Protein AF-A0A9P6LQU2-F1 (afdb_monomer)

Radius of gyration: 30.02 Å; Cα contacts (8 Å, |Δi|>4): 38; chains: 1; bounding box: 53×44×76 Å

Sequence (76 aa):
MNQIVVLKDGEVEEIGGYSEVMATKGGIYRLIKEYAIQERAKSKLEINVETKVNKVHNQEEDAGVSASNSGTLTPE

Structure (mmCIF, N/CA/C/O backbone):
data_AF-A0A9P6LQU2-F1
#
_entry.id   AF-A0A9P6LQU2-F1
#
loop_
_atom_site.group_PDB
_atom_site.id
_atom_site.type_symbol
_atom_site.label_atom_id
_atom_site.label_alt_id
_atom_site.label_comp_id
_atom_site.label_asym_id
_atom_site.label_entity_id
_atom_site.label_seq_id
_atom_site.pdbx_PDB_ins_code
_atom_site.Cartn_x
_atom_site.Cartn_y
_atom_site.Cartn_z
_atom_site.occupancy
_atom_site.B_iso_or_equiv
_atom_site.auth_seq_id
_atom_site.auth_comp_id
_atom_site.auth_asym_id
_atom_site.auth_atom_id
_atom_site.pdbx_PDB_model_num
ATOM 1 N N . MET A 1 1 ? 18.319 -8.764 -1.123 1.00 76.06 1 MET A N 1
ATOM 2 C CA . MET 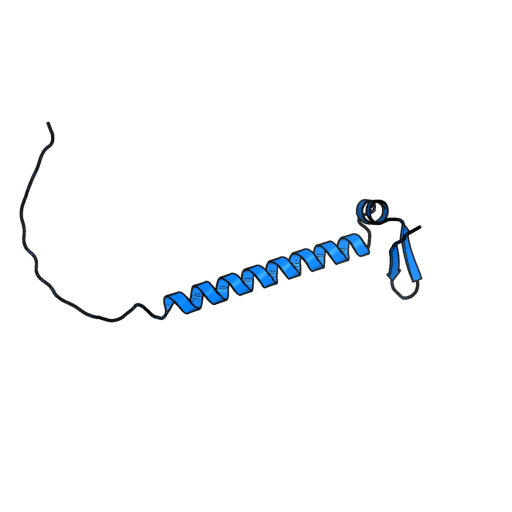A 1 1 ? 17.693 -7.431 -1.251 1.00 76.06 1 MET A CA 1
ATOM 3 C C . MET A 1 1 ? 16.194 -7.646 -1.120 1.00 76.06 1 MET A C 1
ATOM 5 O O . MET A 1 1 ? 15.687 -8.518 -1.813 1.00 76.06 1 MET A O 1
ATOM 9 N N . ASN A 1 2 ? 15.526 -6.958 -0.191 1.00 94.62 2 ASN A N 1
ATOM 10 C CA . ASN A 1 2 ? 14.110 -7.194 0.123 1.00 94.62 2 ASN A CA 1
ATOM 11 C C . ASN A 1 2 ? 13.258 -6.116 -0.544 1.00 94.62 2 ASN A C 1
ATOM 13 O O . ASN A 1 2 ? 13.626 -4.944 -0.491 1.00 94.62 2 ASN A O 1
ATOM 17 N N . GLN A 1 3 ? 12.153 -6.513 -1.169 1.00 95.38 3 GLN A N 1
ATOM 18 C CA . GLN A 1 3 ? 11.306 -5.625 -1.962 1.00 95.38 3 GLN A CA 1
ATOM 19 C C . GLN A 1 3 ? 9.836 -5.944 -1.705 1.00 95.38 3 GLN A C 1
ATOM 21 O O . GLN A 1 3 ? 9.484 -7.090 -1.425 1.00 95.38 3 GLN A O 1
ATOM 26 N N . ILE A 1 4 ? 8.994 -4.925 -1.810 1.00 94.56 4 ILE A N 1
ATOM 27 C CA . ILE A 1 4 ? 7.540 -5.032 -1.814 1.00 94.56 4 ILE A CA 1
ATOM 28 C C . ILE A 1 4 ? 7.087 -4.905 -3.264 1.00 94.56 4 ILE A C 1
ATOM 30 O O . ILE A 1 4 ? 7.536 -4.007 -3.974 1.00 94.56 4 ILE A O 1
ATOM 34 N N . VAL A 1 5 ? 6.201 -5.805 -3.686 1.00 95.31 5 VAL A N 1
ATOM 35 C CA . VAL A 1 5 ? 5.545 -5.768 -4.995 1.00 95.31 5 VAL A CA 1
ATOM 36 C C . VAL A 1 5 ? 4.048 -5.641 -4.750 1.00 95.31 5 VAL A C 1
ATOM 38 O O . VAL A 1 5 ? 3.453 -6.496 -4.094 1.00 95.31 5 VAL A O 1
ATOM 41 N N . VAL A 1 6 ? 3.455 -4.560 -5.245 1.00 94.44 6 VAL A N 1
ATOM 42 C CA . VAL A 1 6 ? 2.020 -4.289 -5.147 1.00 94.44 6 VAL A CA 1
ATOM 43 C C . VAL A 1 6 ? 1.381 -4.673 -6.469 1.00 94.44 6 VAL A C 1
ATOM 45 O O . VAL A 1 6 ? 1.775 -4.174 -7.523 1.00 94.44 6 V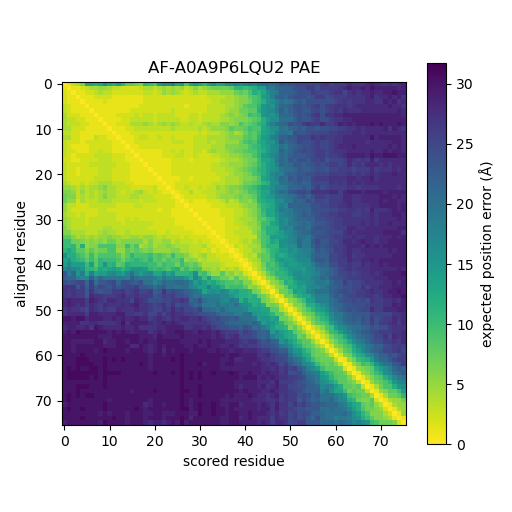AL A O 1
ATOM 48 N N . LEU A 1 7 ? 0.403 -5.572 -6.398 1.00 95.44 7 LEU A N 1
ATOM 49 C CA . LEU A 1 7 ? -0.382 -6.001 -7.545 1.00 95.44 7 LEU A CA 1
ATOM 50 C C . LEU A 1 7 ? -1.782 -5.405 -7.465 1.00 95.44 7 LEU A C 1
ATOM 52 O O . LEU A 1 7 ? -2.405 -5.424 -6.400 1.00 95.44 7 LEU A O 1
ATOM 56 N N . LYS A 1 8 ? -2.291 -4.959 -8.607 1.00 93.00 8 LYS A N 1
ATOM 57 C CA . LYS A 1 8 ? -3.666 -4.509 -8.771 1.00 93.00 8 LYS A CA 1
ATOM 58 C C . LYS A 1 8 ? -4.189 -4.991 -10.111 1.00 93.00 8 LYS A C 1
ATOM 60 O O . LYS A 1 8 ? -3.527 -4.834 -11.128 1.00 93.00 8 LYS A O 1
ATOM 65 N N . ASP A 1 9 ? -5.351 -5.636 -10.084 1.00 95.88 9 ASP A N 1
ATOM 66 C CA . ASP A 1 9 ? -6.004 -6.185 -11.278 1.00 95.88 9 ASP A CA 1
ATOM 67 C C . ASP A 1 9 ? -5.106 -7.139 -12.095 1.00 95.88 9 ASP A C 1
ATOM 69 O O . ASP A 1 9 ? -5.212 -7.248 -13.311 1.00 95.88 9 ASP A O 1
ATOM 73 N N . GLY A 1 10 ? -4.217 -7.864 -11.405 1.00 95.75 10 GLY A N 1
ATOM 74 C CA . GLY A 1 10 ? -3.269 -8.796 -12.024 1.00 95.75 10 GLY A CA 1
ATOM 75 C C . GLY A 1 10 ? -2.012 -8.138 -12.601 1.00 95.75 10 GLY A C 1
ATOM 76 O O . GLY A 1 10 ? -1.130 -8.850 -13.076 1.00 95.75 10 GLY A O 1
ATOM 77 N N . GLU A 1 11 ? -1.894 -6.815 -12.513 1.00 96.62 11 GLU A N 1
ATOM 78 C CA . GLU A 1 11 ? -0.745 -6.049 -12.989 1.00 96.62 11 GLU A CA 1
ATOM 79 C C . GLU A 1 11 ? 0.095 -5.509 -11.828 1.00 96.62 11 GLU A C 1
ATOM 81 O O . GLU A 1 11 ? -0.384 -5.326 -10.708 1.00 96.62 11 GLU A O 1
ATOM 86 N N . VAL A 1 12 ? 1.378 -5.261 -12.095 1.00 95.38 12 VAL A N 1
ATOM 87 C CA . VAL A 1 12 ? 2.283 -4.627 -11.131 1.00 95.38 12 VAL A CA 1
ATOM 88 C C . VAL A 1 12 ? 2.000 -3.129 -11.092 1.00 95.38 12 VAL A C 1
ATOM 90 O O . VAL A 1 12 ? 2.241 -2.428 -12.071 1.00 95.38 12 VAL A O 1
ATOM 93 N N . GLU A 1 13 ? 1.538 -2.640 -9.943 1.00 94.75 13 GLU A N 1
ATOM 94 C CA . GLU A 1 13 ? 1.259 -1.218 -9.710 1.00 94.75 13 GLU A CA 1
ATOM 95 C C . GLU A 1 13 ? 2.473 -0.504 -9.089 1.00 94.75 13 GLU A C 1
ATOM 97 O O . GLU A 1 13 ? 2.821 0.598 -9.508 1.00 94.75 13 GLU A O 1
ATOM 102 N N . GLU A 1 14 ? 3.155 -1.131 -8.118 1.00 95.12 14 GLU A N 1
ATOM 103 C CA . GLU A 1 14 ? 4.318 -0.550 -7.425 1.00 95.12 14 GLU A CA 1
ATOM 104 C C . GLU A 1 14 ? 5.378 -1.616 -7.099 1.00 95.12 14 GLU A C 1
ATOM 106 O O . GLU A 1 14 ? 5.051 -2.733 -6.695 1.00 95.12 14 GLU A O 1
ATOM 111 N N . ILE A 1 15 ? 6.661 -1.259 -7.219 1.00 95.38 15 ILE A N 1
ATOM 112 C CA . ILE A 1 15 ? 7.798 -2.059 -6.740 1.00 95.38 15 ILE A CA 1
ATOM 113 C C . ILE A 1 15 ? 8.747 -1.135 -5.984 1.00 95.38 15 ILE A C 1
ATOM 115 O O . ILE A 1 15 ? 9.108 -0.075 -6.492 1.00 95.38 15 ILE A O 1
ATOM 119 N N . GLY A 1 16 ? 9.193 -1.550 -4.801 1.00 95.31 16 GLY A N 1
ATOM 120 C CA . GLY A 1 16 ? 10.257 -0.845 -4.090 1.00 95.31 16 GLY A CA 1
ATOM 121 C C . GLY A 1 16 ? 10.472 -1.328 -2.665 1.00 95.31 16 GLY A C 1
ATOM 122 O O . GLY A 1 16 ? 9.841 -2.276 -2.190 1.00 95.31 16 GLY A O 1
ATOM 123 N N . GLY A 1 17 ? 11.382 -0.666 -1.960 1.00 95.88 17 GLY A N 1
ATOM 124 C CA . GLY A 1 17 ? 11.538 -0.841 -0.521 1.00 95.88 17 GLY A CA 1
ATOM 125 C C . GLY A 1 17 ? 10.347 -0.268 0.253 1.00 95.88 17 GLY A C 1
ATOM 126 O O . GLY A 1 17 ? 9.614 0.588 -0.239 1.00 95.88 17 GLY A O 1
ATOM 127 N N . TYR A 1 18 ? 10.178 -0.688 1.510 1.00 93.12 18 TYR A N 1
ATOM 128 C CA . TYR A 1 18 ? 9.082 -0.207 2.362 1.00 93.12 18 TYR A CA 1
ATOM 129 C C . TYR A 1 18 ? 9.017 1.324 2.441 1.00 93.12 18 TYR A C 1
ATOM 131 O O . TYR A 1 18 ? 7.964 1.908 2.207 1.00 93.12 18 TYR A O 1
ATOM 139 N N . SER A 1 19 ? 10.140 1.988 2.727 1.00 93.81 19 SER A N 1
ATOM 140 C CA . SER A 1 19 ? 10.176 3.450 2.855 1.00 93.81 19 SER A CA 1
ATOM 141 C C . SER A 1 19 ? 9.802 4.169 1.558 1.00 93.81 19 SER A C 1
ATOM 143 O O . SER A 1 19 ? 9.126 5.192 1.605 1.00 93.81 19 SER A O 1
ATOM 145 N N . GLU A 1 20 ? 10.217 3.628 0.412 1.00 93.81 20 GLU A N 1
ATOM 146 C CA . GLU A 1 20 ? 9.933 4.195 -0.911 1.00 93.81 20 GLU A CA 1
ATOM 147 C C . GLU A 1 20 ? 8.439 4.093 -1.212 1.00 93.81 20 GLU A C 1
ATOM 149 O O . GLU A 1 20 ? 7.777 5.095 -1.471 1.00 93.81 20 GLU A O 1
ATOM 154 N N . VAL A 1 21 ? 7.892 2.891 -1.060 1.00 93.31 21 VAL A N 1
ATOM 155 C CA . VAL A 1 21 ? 6.490 2.567 -1.319 1.00 93.31 21 VAL A CA 1
ATOM 156 C C . VAL A 1 21 ? 5.533 3.264 -0.330 1.00 93.31 21 VAL A C 1
ATOM 158 O O . VAL A 1 21 ? 4.403 3.602 -0.670 1.00 93.31 21 VAL A O 1
ATOM 161 N N . MET A 1 22 ? 5.970 3.566 0.897 1.00 93.38 22 MET A N 1
ATOM 162 C CA . MET A 1 22 ? 5.185 4.404 1.819 1.00 93.38 22 MET A CA 1
ATOM 163 C C . MET A 1 22 ? 5.214 5.889 1.451 1.00 93.38 22 MET A C 1
ATOM 165 O O . MET A 1 22 ? 4.249 6.609 1.725 1.00 93.38 22 MET A O 1
ATOM 169 N N . ALA A 1 23 ? 6.305 6.367 0.850 1.00 92.44 23 ALA A N 1
ATOM 170 C CA . ALA A 1 23 ? 6.456 7.768 0.474 1.00 92.44 23 ALA A CA 1
ATOM 171 C C . ALA A 1 23 ? 5.588 8.148 -0.737 1.00 92.44 23 ALA A C 1
ATOM 173 O O . ALA A 1 23 ? 5.091 9.275 -0.788 1.00 92.44 23 ALA A O 1
ATOM 174 N N . THR A 1 24 ? 5.351 7.215 -1.669 1.00 91.81 24 THR A N 1
ATOM 175 C CA . THR A 1 24 ? 4.513 7.435 -2.866 1.00 91.81 24 THR A CA 1
ATOM 176 C C . THR A 1 24 ? 3.049 7.726 -2.534 1.00 91.81 24 THR A C 1
ATOM 178 O O . THR A 1 24 ? 2.339 8.319 -3.346 1.00 91.81 24 THR A O 1
ATOM 181 N N . LYS A 1 25 ? 2.579 7.333 -1.339 1.00 90.38 25 LYS A N 1
ATOM 182 C CA . LYS A 1 25 ? 1.159 7.374 -0.939 1.00 90.38 25 LYS A CA 1
ATOM 183 C C . LYS A 1 25 ? 0.235 6.646 -1.936 1.00 90.38 25 LYS A C 1
ATOM 185 O O . LYS A 1 25 ? -0.924 7.044 -2.119 1.00 90.38 25 L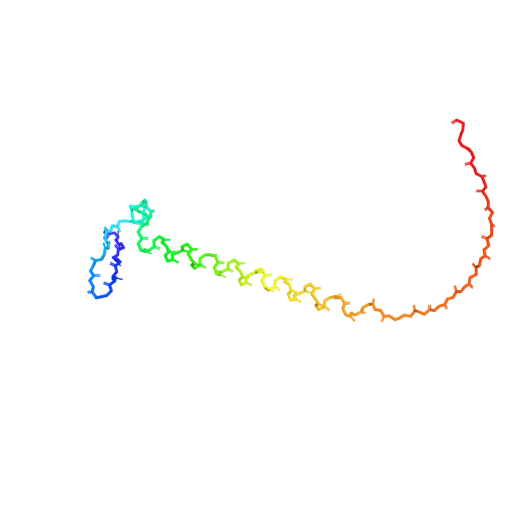YS A O 1
ATOM 190 N N . GLY A 1 26 ? 0.763 5.593 -2.561 1.00 90.50 26 GLY A N 1
ATOM 191 C CA . GLY A 1 26 ? 0.080 4.745 -3.533 1.00 90.50 26 GLY A CA 1
ATOM 192 C C . GLY A 1 26 ? -0.913 3.748 -2.921 1.00 90.50 26 GLY A C 1
ATOM 193 O O . GLY A 1 26 ? -1.448 3.962 -1.826 1.00 90.50 26 GLY A O 1
ATOM 194 N N . GLY A 1 27 ? -1.203 2.669 -3.647 1.00 89.31 27 GLY A N 1
ATOM 195 C CA . GLY A 1 27 ? -2.243 1.689 -3.329 1.00 89.31 27 GLY A CA 1
ATOM 196 C C . GLY A 1 27 ? -2.028 1.011 -1.977 1.00 89.31 27 GLY A C 1
ATOM 197 O O . GLY A 1 27 ? -2.925 0.990 -1.132 1.00 89.31 27 GLY A O 1
ATOM 198 N N . ILE A 1 28 ? -0.810 0.546 -1.710 1.00 92.50 28 ILE A N 1
ATOM 199 C CA . ILE A 1 28 ? -0.483 -0.137 -0.450 1.00 92.50 28 ILE A CA 1
ATOM 200 C C . ILE A 1 28 ? -0.462 0.803 0.761 1.00 92.50 28 ILE A C 1
ATOM 202 O O . ILE A 1 28 ? -0.893 0.414 1.846 1.00 92.50 28 ILE A O 1
ATOM 206 N N . TYR A 1 29 ? -0.042 2.062 0.588 1.00 93.88 29 TYR A N 1
ATOM 207 C CA . TYR A 1 29 ? -0.141 3.071 1.647 1.00 93.88 29 TYR A CA 1
ATOM 208 C C . TYR A 1 29 ? -1.603 3.285 2.060 1.00 93.88 29 TYR A C 1
ATOM 210 O O . TYR A 1 29 ? -1.916 3.339 3.253 1.00 93.88 29 TYR A O 1
ATOM 218 N N . ARG A 1 30 ? -2.510 3.386 1.077 1.00 92.31 30 ARG A N 1
ATOM 219 C CA . ARG A 1 30 ? -3.952 3.525 1.329 1.00 92.31 30 ARG A CA 1
ATOM 220 C C . ARG A 1 30 ? -4.505 2.296 2.041 1.00 92.31 30 ARG A C 1
ATOM 222 O O . ARG A 1 30 ? -5.148 2.464 3.072 1.00 92.31 30 ARG A O 1
ATOM 229 N N . LEU A 1 31 ? -4.163 1.096 1.570 1.00 91.56 31 LEU A N 1
ATOM 230 C CA . LEU A 1 31 ? -4.588 -0.164 2.184 1.00 91.56 31 LEU A CA 1
ATOM 231 C C . LEU A 1 31 ? -4.192 -0.243 3.664 1.00 91.56 31 LEU A C 1
ATOM 233 O O . LEU A 1 31 ? -5.024 -0.522 4.524 1.00 91.56 31 LEU A O 1
ATOM 237 N N . ILE A 1 32 ? -2.931 0.053 3.981 1.00 91.12 32 ILE A N 1
ATOM 238 C CA . ILE A 1 32 ? -2.429 0.008 5.361 1.00 91.12 32 ILE A CA 1
ATOM 239 C C . ILE A 1 32 ? -3.110 1.061 6.227 1.00 91.12 32 ILE A C 1
ATOM 241 O O . ILE A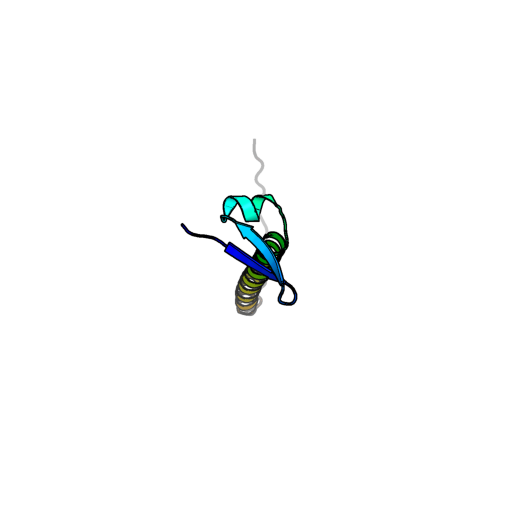 1 32 ? -3.466 0.790 7.374 1.00 91.12 32 ILE A O 1
ATOM 245 N N . LYS A 1 33 ? -3.319 2.265 5.690 1.00 90.12 33 LYS A N 1
ATOM 246 C CA . LYS A 1 33 ? -4.008 3.333 6.411 1.00 90.12 33 LYS A CA 1
ATOM 247 C C . LYS A 1 33 ? -5.457 2.956 6.723 1.00 90.12 33 LYS A C 1
ATOM 249 O O . LYS A 1 33 ? -5.903 3.170 7.848 1.00 90.12 33 LYS A O 1
ATOM 254 N N . GLU A 1 34 ? -6.178 2.398 5.758 1.00 90.31 34 GLU A N 1
ATOM 255 C CA . GLU A 1 34 ? -7.555 1.933 5.937 1.00 90.31 34 GLU A CA 1
ATOM 256 C C . GLU A 1 34 ? -7.630 0.798 6.958 1.00 90.31 34 GLU A C 1
ATOM 258 O O . GLU A 1 34 ? -8.440 0.865 7.885 1.00 90.31 34 GLU A O 1
ATOM 263 N N . TYR A 1 35 ? -6.732 -0.184 6.861 1.00 88.44 35 TYR A N 1
ATOM 264 C CA . TYR A 1 35 ? -6.650 -1.278 7.823 1.00 88.44 35 TYR A CA 1
ATOM 265 C C . TYR A 1 35 ? -6.363 -0.768 9.243 1.00 88.44 35 TYR A C 1
ATOM 267 O O . TYR A 1 35 ? -7.067 -1.119 10.185 1.00 88.44 35 TYR A O 1
ATOM 275 N N . ALA A 1 36 ? -5.399 0.144 9.409 1.00 85.88 36 ALA A N 1
ATOM 276 C CA . ALA A 1 36 ? -5.071 0.723 10.711 1.00 85.88 36 ALA A CA 1
ATOM 277 C C . ALA A 1 36 ? -6.243 1.509 11.332 1.00 85.88 36 ALA A C 1
ATOM 279 O O . ALA A 1 36 ? -6.401 1.529 12.555 1.00 85.88 36 ALA A O 1
ATOM 280 N N . ILE A 1 37 ? -7.075 2.164 10.514 1.00 79.94 37 ILE A N 1
ATOM 281 C CA . ILE A 1 37 ? -8.298 2.832 10.983 1.00 79.94 37 ILE A CA 1
ATOM 282 C C . ILE A 1 37 ? -9.326 1.796 11.450 1.00 79.94 37 ILE A C 1
ATOM 284 O O . ILE A 1 37 ? -9.913 1.973 12.519 1.00 79.94 37 ILE A O 1
ATOM 288 N N . GLN A 1 38 ? -9.523 0.718 10.687 1.00 80.62 38 GLN A N 1
ATOM 289 C CA . GLN A 1 38 ? -10.443 -0.361 11.053 1.00 80.62 38 GLN A CA 1
ATOM 290 C C . GLN A 1 38 ? -10.011 -1.069 12.341 1.00 80.62 38 GLN A C 1
ATOM 292 O O . GLN A 1 38 ? -10.845 -1.299 13.214 1.00 80.62 38 GLN A O 1
ATOM 297 N N . GLU A 1 39 ? -8.717 -1.347 12.502 1.00 81.19 39 GLU A N 1
ATOM 298 C CA . GLU A 1 39 ? -8.154 -1.949 13.716 1.00 81.19 39 GLU A CA 1
ATOM 299 C C . GLU A 1 39 ? -8.448 -1.070 14.942 1.00 81.19 39 GLU A C 1
ATOM 301 O O . GLU A 1 39 ? -9.016 -1.524 15.932 1.00 81.19 39 GLU A O 1
ATOM 306 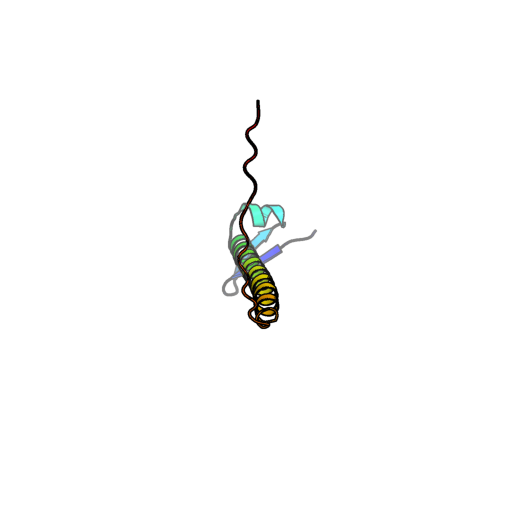N N . ARG A 1 40 ? -8.183 0.241 14.841 1.00 75.44 40 ARG A N 1
ATOM 307 C CA . ARG A 1 40 ? -8.490 1.204 15.912 1.00 75.44 40 ARG A CA 1
ATOM 308 C C . ARG A 1 40 ? -9.982 1.296 16.219 1.00 75.44 40 ARG A C 1
ATOM 310 O O . ARG A 1 40 ? -10.348 1.545 17.366 1.00 75.44 40 ARG A O 1
ATOM 317 N N . ALA A 1 41 ? -10.843 1.155 15.213 1.00 72.75 41 ALA A N 1
ATOM 318 C CA . ALA A 1 41 ? -12.286 1.140 15.417 1.00 72.75 41 ALA A CA 1
ATOM 319 C C . ALA A 1 41 ? -12.719 -0.109 16.200 1.00 72.75 41 ALA A C 1
ATOM 321 O O . ALA A 1 41 ? -13.471 0.025 17.164 1.00 72.75 41 ALA A O 1
ATOM 322 N N . LYS A 1 42 ? -12.189 -1.290 15.853 1.00 71.50 42 LYS A N 1
ATOM 323 C CA . LYS A 1 42 ? -12.440 -2.547 16.577 1.00 71.50 42 LYS A CA 1
ATOM 324 C C . LYS A 1 42 ? -11.970 -2.472 18.031 1.00 71.50 42 LYS A C 1
ATOM 326 O O . LYS A 1 42 ? -12.767 -2.725 18.927 1.00 71.50 42 LYS A O 1
ATOM 331 N N . SER A 1 43 ? -10.750 -1.994 18.285 1.00 70.12 43 SER A N 1
ATOM 332 C CA . SER A 1 43 ? -10.249 -1.843 19.660 1.00 70.12 43 SER A CA 1
ATOM 333 C C . SER A 1 43 ? -11.060 -0.833 20.487 1.00 70.12 43 SER A C 1
ATOM 335 O O . SER A 1 43 ? -11.218 -0.996 21.693 1.00 70.12 43 SER A O 1
ATOM 337 N N . LYS A 1 44 ? -11.631 0.213 19.868 1.00 60.56 44 LYS A N 1
ATOM 338 C CA . LYS A 1 44 ? -12.548 1.141 20.563 1.00 60.56 44 LYS A CA 1
ATOM 339 C C . LYS A 1 44 ? -13.910 0.518 20.881 1.00 60.56 44 LYS A C 1
ATOM 341 O O . LYS A 1 44 ? -14.540 0.925 21.855 1.00 60.56 44 LYS A O 1
ATOM 346 N N . LEU A 1 45 ? -14.378 -0.424 20.064 1.00 58.47 45 LEU A N 1
ATOM 347 C CA . LEU A 1 45 ? -15.609 -1.176 20.313 1.00 58.47 45 LEU A CA 1
ATOM 348 C C . LEU A 1 45 ? -15.444 -2.133 21.500 1.00 58.47 45 LEU A C 1
ATOM 350 O O . LEU A 1 45 ? -16.336 -2.179 22.341 1.00 58.47 45 LEU A O 1
ATOM 354 N N . GLU A 1 46 ? -14.297 -2.801 21.632 1.00 53.31 46 GLU A N 1
ATOM 355 C CA . GLU A 1 46 ? -14.000 -3.700 22.762 1.00 53.31 46 GLU A CA 1
ATOM 356 C C . GLU A 1 46 ? -14.018 -2.967 24.117 1.00 53.31 46 GLU A C 1
ATOM 358 O O . GLU A 1 46 ? -14.674 -3.418 25.056 1.00 53.31 46 GLU A O 1
ATOM 363 N N . ILE A 1 47 ? -13.446 -1.759 24.191 1.00 52.88 47 ILE A N 1
ATOM 364 C CA . ILE A 1 47 ? -13.473 -0.918 25.408 1.00 52.88 47 ILE A CA 1
ATOM 365 C C . ILE A 1 47 ? -14.914 -0.523 25.800 1.00 52.88 47 ILE A C 1
ATOM 367 O O . ILE A 1 47 ? -15.263 -0.408 26.979 1.00 52.88 47 ILE A O 1
ATOM 371 N N . ASN A 1 48 ? -15.793 -0.323 24.815 1.00 49.03 48 ASN A N 1
ATOM 372 C CA . ASN A 1 48 ? -17.174 0.100 25.059 1.00 49.03 48 ASN A CA 1
ATOM 373 C C . ASN A 1 48 ? -18.087 -1.061 25.504 1.00 49.03 48 ASN A C 1
ATOM 375 O O . ASN A 1 48 ? -19.156 -0.817 26.067 1.00 49.03 48 ASN A O 1
ATOM 379 N N . VAL A 1 49 ? -17.675 -2.315 25.278 1.00 51.09 49 VAL A N 1
ATOM 380 C CA . VAL A 1 49 ? -18.371 -3.505 25.790 1.00 51.09 49 VAL A CA 1
ATOM 381 C C . VAL A 1 49 ? -18.036 -3.720 27.268 1.00 51.09 49 VAL A C 1
ATOM 383 O O . VAL A 1 49 ? -18.959 -3.857 28.069 1.00 51.09 49 VAL A O 1
ATOM 386 N N . GLU A 1 50 ? -16.764 -3.627 27.670 1.00 49.22 50 GLU A N 1
ATOM 387 C CA . GLU A 1 50 ? -16.373 -3.749 29.088 1.00 49.22 50 GLU A CA 1
ATOM 388 C C . GLU A 1 50 ? -17.018 -2.670 29.972 1.00 49.22 50 GLU A C 1
ATOM 390 O O . GLU A 1 50 ? -17.491 -2.951 31.075 1.00 49.22 50 GLU A O 1
ATOM 395 N N . THR A 1 51 ? -17.141 -1.439 29.468 1.00 47.25 51 THR A N 1
ATOM 396 C CA . THR A 1 51 ? -17.721 -0.335 30.253 1.00 47.25 51 THR A CA 1
ATOM 397 C C . THR A 1 51 ? -19.239 -0.481 30.462 1.00 47.25 51 THR A C 1
ATOM 399 O O . THR A 1 51 ? -19.785 0.042 31.436 1.00 47.25 51 THR A O 1
ATOM 402 N N . LYS A 1 52 ? -19.953 -1.194 29.576 1.00 47.91 52 LYS A N 1
ATOM 403 C CA . LYS A 1 52 ? -21.408 -1.404 29.705 1.00 47.91 52 LYS A CA 1
ATOM 404 C C . LYS A 1 52 ? -21.774 -2.581 30.605 1.00 47.91 52 LYS A C 1
ATOM 406 O O . LYS A 1 52 ? -22.806 -2.507 31.267 1.00 47.91 52 LYS A O 1
ATOM 411 N N . VAL A 1 53 ? -20.941 -3.619 30.690 1.00 48.06 53 VAL A N 1
ATOM 412 C CA . VAL A 1 53 ? -21.188 -4.760 31.593 1.00 48.06 53 VAL A CA 1
ATOM 413 C C . VAL A 1 53 ? -21.059 -4.338 33.063 1.00 48.06 53 VAL A C 1
ATOM 415 O O . VAL A 1 53 ? -21.834 -4.786 33.903 1.00 48.06 53 VAL A O 1
ATOM 418 N N . ASN A 1 54 ? -20.182 -3.376 33.373 1.00 45.62 54 ASN A N 1
ATOM 419 C CA . ASN A 1 54 ? -19.958 -2.923 34.751 1.00 45.62 54 ASN A CA 1
ATOM 420 C C . ASN A 1 54 ? -20.998 -1.921 35.299 1.00 45.62 54 ASN A C 1
ATOM 422 O O . ASN A 1 54 ? -20.913 -1.534 36.462 1.00 45.62 54 ASN A O 1
ATOM 426 N N . LYS A 1 55 ? -21.977 -1.477 34.496 1.00 45.59 55 LYS A N 1
ATOM 427 C CA . LYS A 1 55 ? -23.025 -0.532 34.941 1.00 45.59 55 LYS A CA 1
ATOM 428 C C . LYS A 1 55 ? -24.352 -1.184 35.336 1.00 45.59 55 LYS A C 1
ATOM 430 O O . LYS A 1 55 ? -25.225 -0.476 35.823 1.00 45.59 55 LYS A O 1
ATOM 435 N N . VAL A 1 56 ? -24.514 -2.494 35.141 1.00 48.81 56 VAL A N 1
ATOM 436 C CA . VAL A 1 56 ? -25.792 -3.190 35.393 1.00 48.81 56 VAL A CA 1
ATOM 437 C C . VAL A 1 56 ? -25.854 -3.828 36.790 1.00 48.81 56 VAL A C 1
ATOM 439 O O . VAL A 1 56 ? -26.924 -4.250 37.203 1.00 48.81 56 VAL A O 1
ATOM 442 N N . HIS A 1 57 ? -24.755 -3.87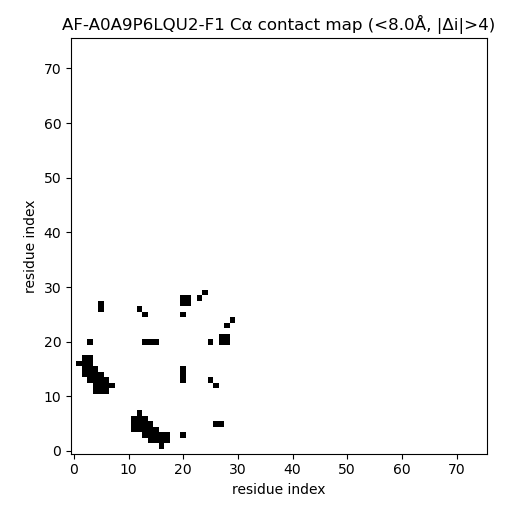5 37.555 1.00 42.62 57 HIS A N 1
ATOM 443 C CA . HIS A 1 57 ? -24.732 -4.636 38.815 1.00 42.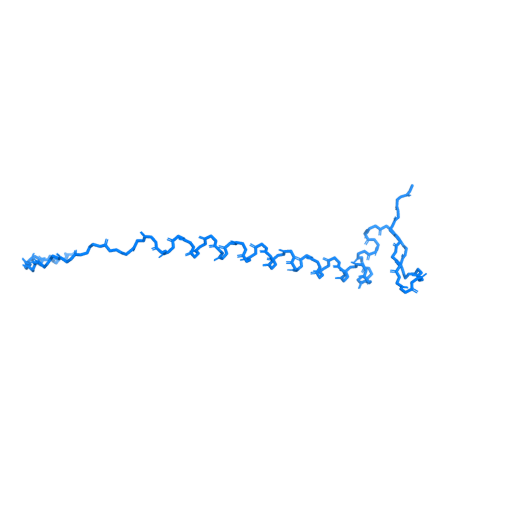62 57 HIS A CA 1
ATOM 444 C C . HIS A 1 57 ? -24.853 -3.829 40.116 1.00 42.62 57 HIS A C 1
ATOM 446 O O . HIS A 1 57 ? -24.839 -4.438 41.173 1.00 42.62 57 HIS A O 1
ATOM 452 N N . ASN A 1 58 ? -25.003 -2.501 40.081 1.00 48.59 58 ASN A N 1
ATOM 453 C CA . ASN A 1 58 ? -25.173 -1.710 41.310 1.00 48.59 58 ASN A CA 1
ATOM 454 C C . ASN A 1 58 ? -26.356 -0.739 41.203 1.00 48.59 58 ASN A C 1
ATOM 456 O O . ASN A 1 58 ? -26.168 0.476 41.152 1.00 48.59 58 ASN A O 1
ATOM 460 N N . GLN A 1 59 ? -27.572 -1.280 41.178 1.00 47.19 59 GLN A N 1
ATOM 461 C CA . GLN A 1 59 ? -28.766 -0.601 41.683 1.00 47.19 59 GLN A CA 1
ATOM 462 C C . GLN A 1 59 ? -29.681 -1.647 42.314 1.00 47.19 59 GLN A C 1
ATOM 464 O O . GLN A 1 59 ? -30.280 -2.419 41.580 1.00 47.19 59 GLN A O 1
ATOM 469 N N . GLU A 1 60 ? -29.721 -1.674 43.647 1.00 46.41 60 GLU A N 1
ATOM 470 C CA . GLU A 1 60 ? -30.892 -1.920 44.509 1.00 46.41 60 GLU A CA 1
ATOM 471 C C . GLU A 1 60 ? -30.395 -2.169 45.940 1.00 46.41 60 GLU A C 1
ATOM 473 O O . GLU A 1 60 ? -29.656 -3.115 46.168 1.00 46.41 60 GLU A O 1
ATOM 478 N N . GLU A 1 61 ? -30.692 -1.230 46.844 1.00 42.59 61 GLU A N 1
ATOM 479 C CA . GLU A 1 61 ? -31.209 -1.382 48.224 1.00 42.59 61 GLU A CA 1
ATOM 480 C C . GLU A 1 61 ? -31.207 0.049 48.809 1.00 42.59 61 GLU A C 1
ATOM 482 O O . GLU A 1 61 ? -30.158 0.648 49.033 1.00 42.59 61 GLU A O 1
ATOM 487 N N . ASP A 1 62 ? -32.296 0.798 48.659 1.00 41.25 62 ASP A N 1
ATOM 488 C CA . ASP A 1 62 ? -33.510 0.815 49.493 1.00 41.25 62 ASP A CA 1
ATOM 489 C C . ASP A 1 62 ? -33.411 1.807 50.673 1.00 41.25 62 ASP A C 1
ATOM 491 O O . ASP A 1 62 ? -32.352 2.120 51.211 1.00 41.25 62 ASP A O 1
ATOM 495 N N . ALA A 1 63 ? -34.555 2.427 50.932 1.00 45.69 63 ALA A N 1
ATOM 496 C CA . ALA A 1 63 ? -34.796 3.706 51.562 1.00 45.69 63 ALA A CA 1
ATOM 497 C C . ALA A 1 63 ? -34.616 3.730 53.090 1.00 45.69 63 ALA A C 1
ATOM 499 O O . ALA A 1 63 ? -34.884 2.766 53.799 1.00 45.69 63 ALA A O 1
ATOM 500 N N . GLY A 1 64 ? -34.296 4.914 53.626 1.00 39.47 64 GLY A N 1
ATOM 501 C CA . GLY A 1 64 ? -34.321 5.171 55.067 1.00 39.47 64 GLY A CA 1
ATOM 502 C C . GLY A 1 64 ? -34.186 6.654 55.409 1.00 39.47 64 GLY A C 1
ATOM 503 O O . GLY A 1 64 ? -33.086 7.174 55.547 1.00 39.47 64 GLY A O 1
ATOM 504 N N . VAL A 1 65 ? -35.321 7.342 55.527 1.00 47.31 65 VAL A N 1
ATOM 505 C CA . VAL A 1 65 ? -35.474 8.746 55.952 1.00 47.31 65 VAL A CA 1
ATOM 506 C C . VAL A 1 65 ? -35.011 8.954 57.401 1.00 47.31 65 VAL A C 1
ATOM 508 O O . VAL A 1 65 ? -35.423 8.199 58.273 1.00 47.31 65 VAL A O 1
ATOM 511 N N . SER A 1 66 ? -34.290 10.046 57.690 1.00 43.09 66 SER A N 1
ATOM 512 C CA . SER A 1 66 ? -34.493 10.844 58.916 1.00 43.09 66 SER A CA 1
ATOM 513 C C . SER A 1 66 ? -33.747 12.179 58.837 1.00 43.09 66 SER A C 1
ATOM 515 O O . SER A 1 66 ? -32.519 12.231 58.806 1.00 43.09 66 SER A O 1
ATOM 517 N N . ALA A 1 67 ? -34.510 13.270 58.822 1.00 47.62 67 ALA A N 1
ATOM 518 C CA . ALA A 1 67 ? -34.012 14.628 58.976 1.00 47.62 67 ALA A CA 1
ATOM 519 C C . ALA A 1 67 ? -33.521 14.870 60.412 1.00 47.62 67 ALA A C 1
ATOM 521 O O . ALA A 1 67 ? -34.175 14.454 61.367 1.00 47.62 67 ALA A O 1
ATOM 522 N N . SER A 1 68 ? -32.425 15.610 60.581 1.00 45.34 68 SER A N 1
ATOM 523 C CA . SER A 1 68 ? -32.124 16.335 61.821 1.00 45.34 68 SER A CA 1
ATOM 524 C C . SER A 1 68 ? -31.195 17.519 61.542 1.00 45.34 68 SER A C 1
ATOM 526 O O . SER A 1 68 ? -30.121 17.375 60.966 1.00 45.34 68 SER A O 1
ATOM 528 N N . ASN A 1 69 ? -31.680 18.695 61.938 1.00 43.91 69 ASN A N 1
ATOM 529 C CA . ASN A 1 69 ? -31.035 20.005 61.913 1.00 43.91 69 ASN A CA 1
ATOM 530 C C . ASN A 1 69 ? -29.772 20.090 62.789 1.00 43.91 69 ASN A C 1
ATOM 532 O O . ASN A 1 69 ? -29.710 19.471 63.849 1.00 43.91 69 ASN A O 1
ATOM 536 N N . SER A 1 70 ? -28.902 21.041 62.426 1.00 44.72 70 SER A N 1
ATOM 537 C CA . SER A 1 70 ? -28.308 22.107 63.271 1.00 44.72 70 SER A CA 1
ATOM 538 C C . SER A 1 70 ? -26.788 22.244 63.129 1.00 44.72 70 SER A C 1
ATOM 540 O O . SER A 1 70 ? -26.064 21.255 63.145 1.00 44.72 70 SER A O 1
ATOM 542 N N . GLY A 1 71 ? -26.311 23.494 63.028 1.00 43.12 71 GLY A N 1
ATOM 543 C CA . GLY A 1 71 ? -24.902 23.838 63.258 1.00 43.12 71 GLY A CA 1
ATOM 544 C C . GLY A 1 71 ? -24.306 24.875 62.305 1.00 43.12 71 GLY A C 1
ATOM 545 O O . GLY A 1 71 ? -23.557 24.529 61.401 1.00 43.12 71 GLY A O 1
ATOM 546 N N . THR A 1 72 ? -24.619 26.151 62.528 1.00 49.16 72 THR A N 1
ATOM 547 C CA . THR A 1 72 ? -23.959 27.330 61.944 1.00 49.16 72 THR A CA 1
ATOM 548 C C . THR A 1 72 ? -22.497 27.419 62.401 1.00 49.16 72 THR A C 1
ATOM 550 O O . THR A 1 72 ? -22.260 27.381 63.605 1.00 49.16 72 THR A O 1
ATOM 553 N N . LEU A 1 73 ? -21.538 27.625 61.490 1.00 54.00 73 LEU A N 1
ATOM 554 C CA . LEU A 1 73 ? -20.175 28.068 61.828 1.00 54.00 73 LEU A CA 1
ATOM 555 C C . LEU A 1 73 ? -19.675 29.084 60.785 1.00 54.00 73 LEU A C 1
ATOM 557 O O . LEU A 1 73 ? -19.456 28.757 59.621 1.00 54.00 73 LEU A O 1
ATOM 561 N N . THR A 1 74 ? -19.546 30.333 61.224 1.00 56.69 74 THR A N 1
ATOM 562 C CA . THR A 1 74 ? -18.877 31.453 60.545 1.00 56.69 74 THR A CA 1
ATOM 563 C C . THR A 1 74 ? -17.354 31.304 60.625 1.00 56.69 74 THR A C 1
ATOM 565 O O . THR A 1 74 ? -16.871 30.942 61.698 1.00 56.69 74 THR A O 1
ATOM 568 N N . PRO A 1 75 ? -16.579 31.640 59.579 1.00 65.88 75 PRO A N 1
ATOM 569 C CA . PRO A 1 75 ? -15.149 31.894 59.725 1.00 65.88 75 PRO A CA 1
ATOM 570 C C . PRO A 1 75 ? -14.865 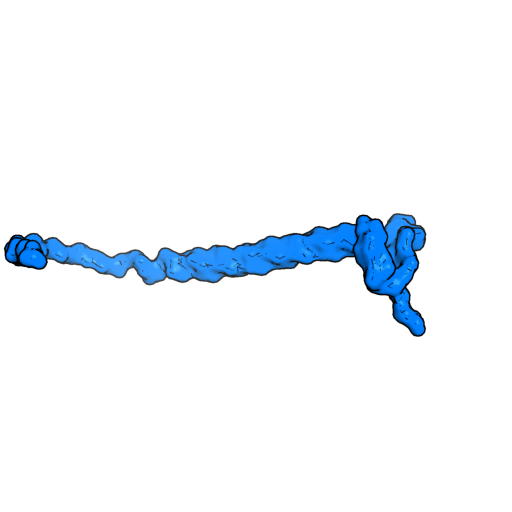33.394 59.940 1.00 65.88 75 PRO A C 1
ATOM 572 O O . PRO A 1 75 ? -15.475 34.234 59.274 1.00 65.88 75 PRO A O 1
ATOM 575 N N . GLU A 1 76 ? -13.968 33.695 60.889 1.00 54.00 76 GLU A 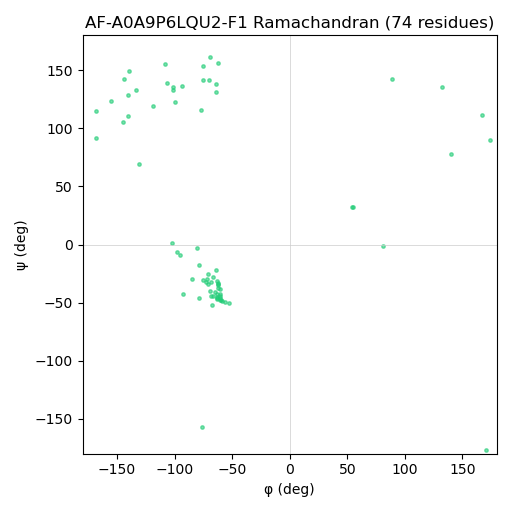N 1
ATOM 576 C CA . GLU A 1 76 ? -13.259 34.985 61.029 1.00 54.00 76 GLU A CA 1
ATOM 577 C C . GLU A 1 76 ? -12.249 35.206 59.892 1.00 54.00 76 GLU A C 1
ATOM 579 O O . GLU A 1 76 ? -11.683 34.201 59.396 1.00 54.00 76 GLU A O 1
#

Foldseek 3Di:
DDKDFDDDPNDTPDIGDPVVVCVVCDDVVVVVVVVVVVVVVVVVVVVVVVVVVVPPPDDDDDDDDDDDDDDDDDDD

pLDDT: mean 72.04, std 21.51, range [39.47, 96.62]

Solvent-accessible surface area (backbone atoms only — not comparable to full-atom values): 5134 Å² total; per-residue (Å²): 138,80,70,48,77,42,73,53,99,91,39,83,74,46,77,36,41,70,71,57,46,52,68,69,61,42,72,67,36,49,52,52,53,53,49,54,52,51,52,54,50,52,59,54,51,56,56,56,50,60,62,54,65,70,66,73,81,82,83,89,86,84,89,82,90,81,90,80,89,87,83,91,81,85,82,134

Organism: NCBI:txid1440133

Mean predicted aligned error: 16.89 Å

Secondary structure (DSSP, 8-state):
---EEEEETTEEEEEE-HHHHHHTT-HHHHHHHHHHHHHHHHHHHHHHHHHHHTTSS-------------------

Nearest PDB structures (foldseek):
  8vux-assembly1_B  TM=8.189E-01  e=5.321E-01  Homo sapiens
  6ujn-assembly1_A  TM=9.021E-01  e=9.294E-01  Mus musculus
  4q9i-assembly1_A  TM=8.733E-01  e=9.294E-01  Mus musculus
  5kpi-assembly2_B  TM=8.799E-01  e=1.146E+00  Mus musculus